Protein AF-A0A7J0D773-F1 (afdb_monomer_lite)

Radius of gyration: 12.06 Å; chains: 1; bounding box: 28×18×34 Å

Foldseek 3Di:
DAFPVRHDQFDWDFADWDDDPNATDIDTDTPRRPPDTQKDWDQDPPQGIDIDGSCCVVVVVDDDGSD

Secondary structure (DSSP, 8-state):
-B-TTSSB----EEEEEEEETTEEEEEEE-----TT-SEEEEEETTTEEEEEEHHHHHHT-------

Organism: Streptomyces microflavus (NCBI:txid1919)

Sequence (67 aa):
MYNGAGEIAATGNLGTATYAAGICLFDVSIGDVPKGEKFYQVEVSRRGKIQLTAKEAESGDFSATLG

pLDDT: mean 71.1, std 4.38, range [56.56, 79.19]

Structure (mmCIF, N/CA/C/O backbone):
data_AF-A0A7J0D773-F1
#
_entry.id   AF-A0A7J0D773-F1
#
loop_
_atom_site.group_PDB
_atom_site.id
_atom_site.type_symbol
_atom_site.label_atom_id
_atom_site.label_alt_id
_atom_site.label_comp_id
_atom_site.label_asym_id
_atom_site.label_entity_id
_atom_site.label_seq_id
_atom_site.pdbx_PDB_ins_code
_atom_site.Cartn_x
_atom_site.Cartn_y
_atom_site.Cartn_z
_atom_site.occupancy
_atom_site.B_iso_or_equiv
_atom_site.auth_seq_id
_atom_site.auth_comp_id
_atom_site.auth_asym_id
_atom_site.auth_atom_id
_atom_site.pdbx_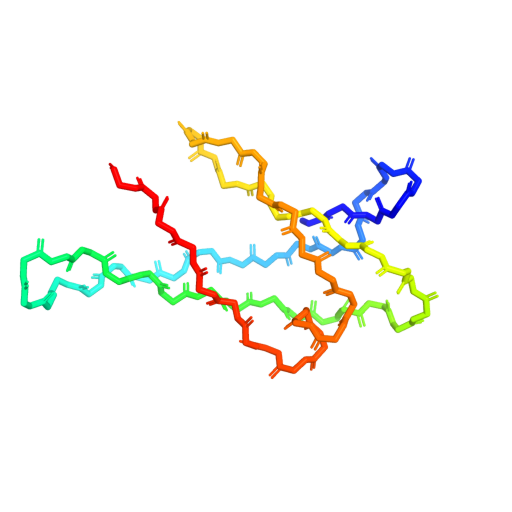PDB_model_num
ATOM 1 N N . MET A 1 1 ? 1.350 -6.290 5.725 1.00 71.38 1 MET A N 1
ATOM 2 C CA . MET A 1 1 ? 0.412 -5.168 5.912 1.00 71.38 1 MET A CA 1
ATOM 3 C C . MET A 1 1 ? -0.142 -5.225 7.325 1.00 71.38 1 MET A C 1
ATOM 5 O O . MET A 1 1 ? -0.281 -6.317 7.862 1.00 71.38 1 MET A O 1
ATOM 9 N N . TYR A 1 2 ? -0.431 -4.079 7.917 1.00 75.88 2 TYR A N 1
ATOM 10 C CA . TYR A 1 2 ? -0.855 -3.927 9.299 1.00 75.88 2 TYR A CA 1
ATOM 11 C C . TYR A 1 2 ? -2.267 -3.352 9.367 1.00 75.88 2 TYR A C 1
ATOM 13 O O . TYR A 1 2 ? -2.641 -2.581 8.484 1.00 75.88 2 TYR A O 1
ATOM 21 N N . ASN A 1 3 ? -3.031 -3.732 10.386 1.00 75.00 3 ASN A N 1
ATOM 22 C CA . ASN A 1 3 ? -4.341 -3.169 10.706 1.00 75.00 3 ASN A CA 1
ATOM 23 C C . ASN A 1 3 ? -4.181 -1.887 11.559 1.00 75.00 3 ASN A C 1
ATOM 25 O O . ASN A 1 3 ? -3.070 -1.518 11.952 1.00 75.00 3 ASN A O 1
ATOM 29 N N . GLY A 1 4 ? -5.279 -1.198 11.862 1.00 69.19 4 GLY A N 1
ATOM 30 C CA . GLY A 1 4 ? -5.308 -0.006 12.714 1.00 69.19 4 GLY A CA 1
ATOM 31 C C . GLY A 1 4 ? -4.904 -0.264 14.171 1.00 69.19 4 GLY A C 1
ATOM 32 O O . GLY A 1 4 ? -4.562 0.684 14.876 1.00 69.19 4 GLY A O 1
ATOM 33 N N . ALA A 1 5 ? -4.884 -1.526 14.611 1.00 75.00 5 ALA A N 1
ATOM 34 C CA . ALA A 1 5 ? -4.328 -1.950 15.897 1.00 75.00 5 ALA A CA 1
ATOM 35 C C . ALA A 1 5 ? -2.799 -2.180 15.857 1.00 75.00 5 ALA A C 1
ATOM 37 O O . ALA A 1 5 ? -2.181 -2.391 16.900 1.00 75.00 5 ALA A O 1
ATOM 38 N N . GLY A 1 6 ? -2.169 -2.102 14.678 1.00 68.88 6 GLY A N 1
ATOM 39 C CA . GLY A 1 6 ? -0.737 -2.348 14.486 1.00 68.88 6 GLY A CA 1
ATOM 40 C C . GLY A 1 6 ? -0.355 -3.828 14.368 1.00 68.88 6 GLY A C 1
ATOM 41 O O . GLY A 1 6 ? 0.832 -4.154 14.363 1.00 68.88 6 GLY A O 1
ATOM 42 N N . GLU A 1 7 ? -1.328 -4.725 14.248 1.00 76.31 7 GLU A N 1
ATOM 43 C CA . GLU A 1 7 ? -1.136 -6.161 14.036 1.00 76.31 7 GLU A CA 1
ATOM 44 C C . GLU A 1 7 ? -1.043 -6.485 12.545 1.00 76.31 7 GLU A C 1
ATOM 46 O O . GLU A 1 7 ? -1.548 -5.739 11.707 1.00 76.31 7 GLU A O 1
ATOM 51 N N . ILE A 1 8 ? -0.411 -7.606 12.186 1.00 74.25 8 ILE A N 1
ATOM 52 C CA . ILE A 1 8 ? -0.303 -8.031 10.785 1.00 74.25 8 ILE A CA 1
ATOM 53 C C . ILE A 1 8 ? -1.689 -8.465 10.294 1.00 74.25 8 ILE A C 1
ATOM 55 O O . ILE A 1 8 ? -2.173 -9.532 10.656 1.00 74.25 8 ILE A O 1
ATOM 59 N N . ALA A 1 9 ? -2.308 -7.639 9.451 1.00 74.56 9 ALA A N 1
ATOM 60 C CA . ALA A 1 9 ? -3.624 -7.913 8.879 1.00 74.56 9 ALA A CA 1
ATOM 61 C C . ALA A 1 9 ? -3.556 -8.957 7.755 1.00 74.56 9 ALA A C 1
ATOM 63 O O . ALA A 1 9 ? -4.455 -9.772 7.614 1.00 74.56 9 ALA A O 1
ATOM 64 N N . ALA A 1 10 ? -2.494 -8.902 6.947 1.00 70.75 10 ALA A N 1
ATOM 65 C CA . ALA A 1 10 ? -2.130 -9.908 5.953 1.00 70.75 10 ALA A CA 1
ATOM 66 C C . ALA A 1 10 ? -0.719 -9.642 5.428 1.00 70.75 10 ALA A C 1
ATOM 68 O O . ALA A 1 10 ? -0.092 -8.603 5.670 1.00 70.75 10 ALA A O 1
ATOM 69 N N . THR A 1 11 ? -0.223 -10.584 4.648 1.00 70.56 11 THR A N 1
ATOM 70 C CA . THR A 1 11 ? 1.094 -10.522 4.028 1.00 70.56 11 THR A CA 1
ATOM 71 C C . THR A 1 11 ? 0.918 -10.792 2.549 1.00 70.56 11 THR A C 1
ATOM 73 O O . THR A 1 11 ? 0.330 -11.797 2.168 1.00 70.56 11 THR A O 1
ATOM 76 N N . GLY A 1 12 ? 1.406 -9.872 1.726 1.00 71.12 12 GLY A N 1
ATOM 77 C CA . GLY A 1 12 ? 1.477 -10.052 0.285 1.00 71.12 12 GLY A CA 1
ATOM 78 C C . GLY A 1 12 ? 2.923 -10.134 -0.161 1.00 71.12 12 GLY A C 1
ATOM 79 O O . GLY A 1 12 ? 3.846 -9.891 0.622 1.00 71.12 12 GLY A O 1
ATOM 80 N N . ASN A 1 13 ? 3.105 -10.459 -1.431 1.00 69.06 13 ASN A N 1
ATOM 81 C CA . ASN A 1 13 ? 4.421 -10.488 -2.042 1.00 69.06 13 ASN A CA 1
ATOM 82 C C . ASN A 1 13 ? 4.602 -9.241 -2.902 1.00 69.06 13 ASN A C 1
ATOM 84 O O . ASN A 1 13 ? 3.695 -8.839 -3.633 1.00 69.06 13 ASN A O 1
ATOM 88 N N . LEU A 1 14 ? 5.790 -8.646 -2.809 1.00 72.19 14 LEU A N 1
ATOM 89 C CA . LEU A 1 14 ? 6.240 -7.675 -3.793 1.00 72.19 14 LEU A CA 1
ATOM 90 C C . LEU A 1 14 ? 6.722 -8.471 -5.010 1.00 72.19 14 LEU A C 1
ATOM 92 O O . LEU A 1 14 ? 7.657 -9.267 -4.904 1.00 72.19 14 LEU A O 1
ATOM 96 N N . GLY A 1 15 ? 6.033 -8.308 -6.130 1.00 69.56 15 GLY A N 1
ATOM 97 C CA . GLY A 1 15 ? 6.337 -8.961 -7.389 1.00 69.56 15 GLY A CA 1
ATOM 98 C C . GLY A 1 15 ? 7.568 -8.377 -8.078 1.00 69.56 15 GLY A C 1
ATOM 99 O O . GLY A 1 15 ? 8.362 -7.618 -7.515 1.00 69.56 15 GLY A O 1
ATOM 100 N N . THR A 1 16 ? 7.743 -8.763 -9.336 1.00 72.25 1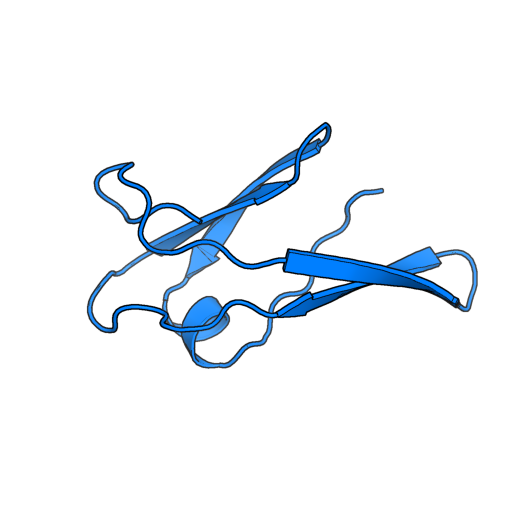6 THR A N 1
ATOM 101 C CA . THR A 1 16 ? 8.872 -8.321 -10.155 1.00 72.25 16 THR A CA 1
ATOM 102 C C . THR A 1 16 ? 8.771 -6.825 -10.459 1.00 72.25 16 THR A C 1
ATOM 104 O O . THR A 1 16 ? 7.689 -6.300 -10.721 1.00 72.25 16 THR A O 1
ATOM 107 N N . ALA A 1 17 ? 9.912 -6.135 -10.448 1.00 73.50 17 ALA A N 1
ATOM 108 C CA . ALA A 1 17 ? 9.984 -4.740 -10.857 1.00 73.50 17 ALA A CA 1
ATOM 109 C C . ALA A 1 17 ? 9.958 -4.639 -12.388 1.00 73.50 17 ALA A C 1
ATOM 111 O O . ALA A 1 17 ? 10.785 -5.251 -13.063 1.00 73.50 17 ALA A O 1
ATOM 112 N N . THR A 1 18 ? 9.060 -3.828 -12.933 1.00 78.94 18 THR A N 1
ATOM 113 C CA . THR A 1 18 ? 9.059 -3.414 -14.334 1.00 78.94 18 THR A CA 1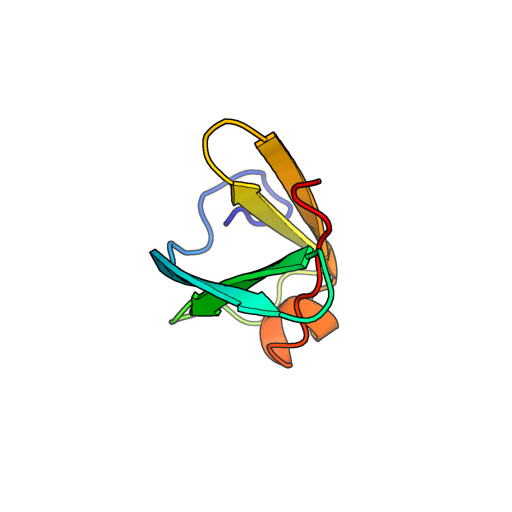
ATOM 114 C C . THR A 1 18 ? 9.580 -1.988 -14.426 1.00 78.94 18 THR A C 1
ATOM 116 O O . THR A 1 18 ? 9.013 -1.068 -13.842 1.00 78.94 18 THR A O 1
ATOM 119 N N . TYR A 1 19 ? 10.666 -1.783 -15.166 1.00 76.75 19 TYR A N 1
ATOM 120 C CA . TYR A 1 19 ? 11.161 -0.441 -15.451 1.00 76.75 19 TYR A CA 1
ATOM 121 C C . TYR A 1 19 ? 10.398 0.147 -16.639 1.00 76.75 19 TYR A C 1
ATOM 123 O O . TYR A 1 19 ? 10.456 -0.395 -17.744 1.00 76.75 19 TYR A O 1
ATOM 131 N N . ALA A 1 20 ? 9.690 1.251 -16.424 1.00 79.19 20 ALA A N 1
ATOM 132 C CA . ALA A 1 20 ? 8.934 1.940 -17.462 1.00 79.19 20 ALA A CA 1
ATOM 133 C C . ALA A 1 20 ? 9.096 3.454 -17.309 1.00 79.19 20 ALA A C 1
ATOM 135 O O . ALA A 1 20 ? 8.983 3.980 -16.210 1.00 79.19 20 ALA A O 1
ATOM 136 N N . ALA A 1 21 ? 9.355 4.163 -18.411 1.00 77.69 21 ALA A N 1
ATOM 137 C CA . ALA A 1 21 ? 9.377 5.632 -18.452 1.00 77.69 21 ALA A CA 1
ATOM 138 C C . ALA A 1 21 ? 10.237 6.322 -17.362 1.00 77.69 21 ALA A C 1
ATOM 140 O O . ALA A 1 21 ? 9.898 7.405 -16.894 1.00 77.69 21 ALA A O 1
ATOM 141 N N . GLY A 1 22 ? 11.354 5.711 -16.949 1.00 77.50 22 GLY A N 1
ATOM 142 C CA . GLY A 1 22 ? 12.239 6.288 -15.930 1.00 77.50 22 GLY A CA 1
ATOM 143 C C . GLY A 1 22 ? 11.900 5.915 -14.484 1.00 77.50 22 GLY A C 1
ATOM 144 O O . GLY A 1 22 ? 12.638 6.304 -13.581 1.00 77.50 22 GLY A O 1
ATOM 145 N N . ILE A 1 23 ? 10.829 5.151 -14.253 1.00 76.44 23 ILE A N 1
ATOM 146 C CA . ILE A 1 23 ? 10.389 4.704 -12.927 1.00 76.44 23 ILE A CA 1
ATOM 147 C C . ILE A 1 23 ? 10.380 3.172 -12.826 1.00 76.44 23 ILE A C 1
ATOM 149 O O . ILE A 1 23 ? 10.120 2.465 -13.800 1.00 76.44 23 ILE A O 1
ATOM 153 N N . CYS A 1 24 ? 10.664 2.649 -11.631 1.00 73.75 24 CYS A N 1
ATOM 154 C CA . CYS A 1 24 ? 10.465 1.235 -11.313 1.00 73.75 24 CYS A CA 1
ATOM 155 C C . CYS A 1 24 ? 9.047 1.031 -10.775 1.00 73.75 24 CYS A C 1
ATOM 157 O O . CYS A 1 24 ? 8.713 1.519 -9.696 1.00 73.75 24 CYS A O 1
ATOM 159 N N . LEU A 1 25 ? 8.237 0.288 -11.518 1.00 76.19 25 LEU A N 1
ATOM 160 C CA . LEU A 1 25 ? 6.910 -0.161 -11.121 1.00 76.19 25 LEU A CA 1
ATOM 161 C C . LEU A 1 25 ? 7.044 -1.541 -10.486 1.00 76.19 25 LEU A C 1
ATOM 163 O O . LEU A 1 25 ? 7.608 -2.440 -11.097 1.00 76.19 25 LEU A O 1
ATOM 167 N N . PHE A 1 26 ? 6.535 -1.726 -9.278 1.00 75.19 26 PHE A N 1
ATOM 168 C CA . PHE A 1 26 ? 6.504 -3.035 -8.632 1.00 75.19 26 PHE A CA 1
ATOM 169 C C . PHE A 1 26 ? 5.059 -3.496 -8.563 1.00 75.19 26 PHE A C 1
ATOM 171 O O . PHE A 1 26 ? 4.210 -2.750 -8.077 1.00 75.19 26 PHE A O 1
ATOM 178 N N . ASP A 1 27 ? 4.791 -4.711 -9.035 1.00 73.12 27 ASP A N 1
ATOM 179 C CA . ASP A 1 27 ? 3.491 -5.331 -8.798 1.00 73.12 27 ASP A CA 1
ATOM 180 C C . ASP A 1 27 ? 3.378 -5.693 -7.316 1.00 73.12 27 ASP A C 1
ATOM 182 O O . ASP A 1 27 ? 4.307 -6.258 -6.733 1.00 73.12 27 ASP A O 1
ATOM 186 N N . VAL A 1 28 ? 2.265 -5.333 -6.686 1.00 72.75 28 VAL A N 1
ATOM 187 C CA . VAL A 1 28 ? 2.001 -5.677 -5.290 1.00 72.75 28 VAL A CA 1
ATOM 188 C C . VAL A 1 28 ? 0.672 -6.391 -5.239 1.00 72.75 28 VAL A C 1
ATOM 190 O O . VAL A 1 28 ? -0.376 -5.795 -5.460 1.00 72.75 28 VAL A O 1
ATOM 193 N N . SER A 1 29 ? 0.729 -7.671 -4.895 1.00 72.25 29 SER A N 1
ATOM 194 C CA . SER A 1 29 ? -0.453 -8.504 -4.743 1.00 72.25 29 SER A CA 1
ATOM 195 C C . SER A 1 29 ? -0.572 -8.929 -3.285 1.00 72.25 29 SER A C 1
ATOM 197 O O . SER A 1 29 ? 0.282 -9.652 -2.758 1.00 72.25 29 SER A O 1
ATOM 199 N N . ILE A 1 30 ? -1.630 -8.462 -2.621 1.00 71.31 30 ILE A N 1
ATOM 200 C CA . ILE A 1 30 ? -1.957 -8.852 -1.249 1.00 71.31 30 ILE A CA 1
ATOM 201 C C . ILE A 1 30 ? -3.300 -9.577 -1.253 1.00 71.31 30 ILE A C 1
ATOM 203 O O . ILE A 1 30 ? -4.343 -8.971 -1.481 1.00 71.31 30 ILE A O 1
ATOM 207 N N . GLY A 1 31 ? -3.255 -10.890 -1.033 1.00 69.06 31 GLY A N 1
ATOM 208 C CA . GLY A 1 31 ? -4.451 -11.702 -0.822 1.00 69.06 31 GLY A CA 1
ATOM 209 C C . GLY A 1 31 ? -5.009 -11.529 0.592 1.00 69.06 31 GLY A C 1
ATOM 210 O O . GLY A 1 31 ? -4.294 -11.081 1.489 1.00 69.06 31 GLY A O 1
ATOM 211 N N . ASP A 1 32 ? -6.274 -11.912 0.778 1.00 69.38 32 ASP A N 1
ATOM 212 C CA . ASP A 1 32 ? -6.928 -11.994 2.092 1.00 69.38 32 ASP A CA 1
ATOM 213 C C . ASP A 1 32 ? -6.895 -10.691 2.908 1.00 69.38 32 ASP A C 1
ATOM 215 O O . ASP A 1 32 ? -6.574 -10.685 4.093 1.00 69.38 32 ASP A O 1
ATOM 219 N N . VAL A 1 33 ? -7.252 -9.558 2.292 1.00 70.31 33 VAL A N 1
ATOM 220 C CA . VAL A 1 33 ? -7.449 -8.302 3.034 1.00 70.31 33 VAL A CA 1
ATOM 221 C C . VAL A 1 33 ? -8.710 -8.418 3.902 1.00 70.31 33 VAL A C 1
ATOM 223 O O . VAL A 1 33 ? -9.817 -8.472 3.354 1.00 70.31 33 VAL A O 1
ATOM 226 N N . PRO A 1 34 ? -8.587 -8.472 5.248 1.00 67.88 34 PRO A N 1
ATOM 227 C CA . PRO A 1 34 ? -9.741 -8.649 6.116 1.00 67.88 34 PRO A CA 1
ATOM 228 C C . PRO A 1 34 ? -10.577 -7.375 6.098 1.00 67.88 34 PRO A C 1
ATOM 230 O O . PRO A 1 34 ? -10.102 -6.327 6.524 1.00 67.88 34 PRO A O 1
ATOM 233 N N . LYS A 1 35 ? -11.814 -7.454 5.604 1.00 67.38 35 LYS A N 1
ATOM 234 C CA . LYS A 1 35 ? -12.721 -6.303 5.499 1.00 67.38 35 LYS A CA 1
ATOM 235 C C . LYS A 1 35 ? -13.196 -5.854 6.880 1.00 67.38 35 LYS A C 1
ATOM 237 O O . LYS A 1 35 ? -13.559 -6.690 7.705 1.00 67.38 35 LYS A O 1
ATOM 242 N N . GLY A 1 36 ? -13.249 -4.542 7.107 1.00 66.69 36 GLY A N 1
ATOM 243 C CA . GLY A 1 36 ? -13.801 -3.951 8.335 1.00 66.69 36 GLY A CA 1
ATOM 244 C C . GLY A 1 36 ? -12.845 -3.054 9.118 1.00 66.69 36 GLY A C 1
ATOM 245 O O . GLY A 1 36 ? -13.288 -2.371 10.040 1.00 66.69 36 GLY A O 1
ATOM 246 N N . GLU A 1 37 ? -11.571 -2.991 8.736 1.00 70.38 37 GLU A N 1
ATOM 247 C CA . GLU A 1 37 ? -10.641 -2.014 9.302 1.00 70.38 37 GLU A CA 1
ATOM 248 C C . GLU A 1 37 ? -10.776 -0.662 8.608 1.00 70.38 37 GLU A C 1
ATOM 250 O O . GLU A 1 37 ? -11.156 -0.585 7.446 1.00 70.38 37 GLU A O 1
ATOM 255 N N . LYS A 1 38 ? -10.485 0.431 9.323 1.00 67.12 38 LYS A N 1
ATOM 256 C CA . LYS A 1 38 ? -10.582 1.796 8.764 1.00 67.12 38 LYS A CA 1
ATOM 257 C C . LYS A 1 38 ? -9.344 2.189 7.959 1.00 67.12 38 LYS A C 1
ATOM 259 O O . LYS A 1 38 ? -9.436 2.979 7.017 1.00 67.12 38 LYS A O 1
ATOM 264 N N . PHE A 1 39 ? -8.194 1.649 8.345 1.00 70.06 39 PHE A N 1
ATOM 265 C CA . PHE A 1 39 ? -6.895 1.976 7.779 1.00 70.06 39 PHE A CA 1
ATOM 266 C C . PHE A 1 39 ? -6.007 0.739 7.796 1.00 70.06 39 PHE A C 1
ATOM 268 O O . PHE A 1 39 ? -6.097 -0.085 8.705 1.00 70.06 39 PHE A O 1
ATOM 275 N N . TYR A 1 40 ? -5.114 0.662 6.818 1.00 75.56 40 TYR A N 1
ATOM 276 C CA . TYR A 1 40 ? -4.082 -0.356 6.734 1.00 75.56 40 TYR A CA 1
ATOM 277 C C . TYR A 1 40 ? -2.716 0.302 6.555 1.00 75.56 40 TYR A C 1
ATOM 279 O O . TYR A 1 40 ? -2.600 1.422 6.064 1.00 75.56 40 TYR A O 1
ATOM 287 N N . GLN A 1 41 ? -1.651 -0.394 6.931 1.00 74.19 41 GLN A N 1
ATOM 288 C CA . GLN A 1 41 ? -0.281 0.030 6.650 1.00 74.19 41 GLN A CA 1
ATOM 289 C C . GLN A 1 41 ? 0.465 -1.050 5.877 1.00 74.19 41 GLN A C 1
ATOM 291 O O . GLN A 1 41 ? 0.605 -2.177 6.338 1.00 74.19 41 GLN A O 1
ATOM 296 N N . VAL A 1 42 ? 1.003 -0.726 4.711 1.00 75.25 42 VAL A N 1
ATOM 297 C CA . VAL A 1 42 ? 1.880 -1.617 3.950 1.00 75.25 42 VAL A CA 1
ATOM 298 C C . VAL A 1 42 ? 3.320 -1.262 4.277 1.00 75.25 42 VAL A C 1
ATOM 300 O O . VAL A 1 42 ? 3.770 -0.153 4.014 1.00 75.25 42 VAL A O 1
ATOM 303 N N . GLU A 1 43 ? 4.055 -2.197 4.870 1.00 71.25 43 GLU A N 1
ATOM 304 C CA . GLU A 1 43 ? 5.497 -2.053 5.040 1.00 71.25 43 GLU A CA 1
ATOM 305 C C . GLU A 1 43 ? 6.213 -2.684 3.855 1.00 71.25 43 GLU A C 1
ATOM 307 O O . GLU A 1 43 ? 5.992 -3.853 3.540 1.00 71.25 43 GLU A O 1
ATOM 312 N N . VAL A 1 44 ? 7.080 -1.905 3.215 1.00 72.00 44 VAL A N 1
ATOM 313 C CA . VAL A 1 44 ? 7.974 -2.390 2.169 1.00 72.00 44 VAL A CA 1
ATOM 314 C C . VAL A 1 44 ? 9.374 -2.455 2.757 1.00 72.00 44 VAL A C 1
ATOM 316 O O . VAL A 1 44 ? 9.938 -1.435 3.176 1.00 72.00 44 VAL A O 1
ATOM 319 N N . SER A 1 45 ? 9.937 -3.664 2.806 1.00 61.09 45 SER A N 1
ATOM 320 C CA . SER A 1 45 ? 11.268 -3.897 3.362 1.00 61.09 45 SER A CA 1
ATOM 321 C C . SER A 1 45 ? 12.295 -2.966 2.703 1.00 61.09 45 SER A C 1
ATOM 323 O O . SER A 1 45 ? 12.386 -2.899 1.481 1.00 61.09 45 SER A O 1
ATOM 325 N N . ARG A 1 46 ? 13.071 -2.257 3.537 1.00 61.03 46 ARG A N 1
ATOM 326 C CA . ARG A 1 46 ? 14.058 -1.201 3.205 1.00 61.03 46 ARG A CA 1
ATOM 327 C C . ARG A 1 46 ? 13.535 0.206 2.881 1.00 61.03 46 ARG A C 1
ATOM 329 O O . ARG A 1 46 ? 14.360 1.114 2.858 1.00 61.03 46 ARG A O 1
ATOM 336 N N . ARG A 1 47 ? 12.231 0.429 2.680 1.00 65.81 47 ARG A N 1
ATOM 337 C CA . ARG A 1 47 ? 11.672 1.777 2.419 1.00 65.81 47 ARG A CA 1
ATOM 338 C C . ARG A 1 47 ? 10.914 2.347 3.619 1.00 65.81 47 ARG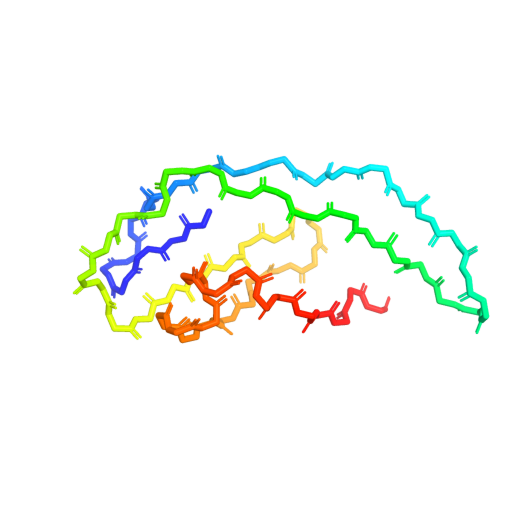 A C 1
ATOM 340 O O . ARG A 1 47 ? 11.032 3.534 3.902 1.00 65.81 47 ARG A O 1
ATOM 347 N N . GLY A 1 48 ? 10.159 1.506 4.327 1.00 65.75 48 GLY A N 1
ATOM 348 C CA . GLY A 1 48 ? 9.326 1.907 5.464 1.00 65.75 48 GLY A CA 1
ATOM 349 C C . GLY A 1 48 ? 7.847 1.568 5.273 1.00 65.75 48 GLY A C 1
ATOM 350 O O . GLY A 1 48 ? 7.487 0.755 4.420 1.00 65.75 48 GLY A O 1
ATOM 351 N N . LYS A 1 49 ? 6.993 2.179 6.102 1.00 69.19 49 LYS A N 1
ATOM 352 C CA . LYS A 1 49 ? 5.545 1.934 6.153 1.00 69.19 49 LYS A CA 1
ATOM 353 C C . LYS A 1 49 ? 4.787 3.002 5.371 1.00 69.19 49 LYS A C 1
ATOM 355 O O . LYS A 1 49 ? 4.966 4.190 5.616 1.00 69.19 49 LYS A O 1
ATOM 360 N N . ILE A 1 50 ? 3.908 2.572 4.480 1.00 75.06 50 ILE A N 1
ATOM 361 C CA . ILE A 1 50 ? 2.991 3.415 3.717 1.00 75.06 50 ILE A CA 1
ATOM 362 C C . ILE A 1 50 ? 1.591 3.163 4.259 1.00 75.06 50 ILE A C 1
ATOM 364 O O . ILE A 1 50 ? 1.161 2.017 4.374 1.00 75.06 50 ILE A O 1
ATOM 368 N N . GLN A 1 51 ? 0.896 4.227 4.644 1.00 74.00 51 GLN A N 1
ATOM 369 C CA . GLN A 1 51 ? -0.463 4.127 5.159 1.00 74.00 51 GLN A CA 1
ATOM 370 C C . GLN A 1 51 ? -1.467 4.194 4.010 1.00 74.00 51 GLN A C 1
ATOM 372 O O . GLN A 1 51 ? -1.314 4.996 3.096 1.00 74.00 51 GLN A O 1
ATOM 377 N N . LEU A 1 52 ? -2.487 3.349 4.089 1.00 73.19 52 LEU A N 1
ATOM 378 C CA . LEU A 1 52 ? -3.565 3.215 3.125 1.00 73.19 52 LEU A CA 1
ATOM 379 C C . LEU A 1 52 ? -4.903 3.268 3.837 1.00 73.19 52 LEU A C 1
ATOM 381 O O . LEU A 1 52 ? -5.052 2.807 4.974 1.00 73.19 52 LEU A O 1
ATOM 385 N N . THR A 1 53 ? -5.899 3.818 3.163 1.00 76.19 53 THR A N 1
ATOM 386 C CA . THR A 1 53 ? -7.279 3.695 3.617 1.00 76.19 53 THR A CA 1
ATOM 387 C C . THR A 1 53 ? -7.821 2.310 3.297 1.00 76.19 53 THR A C 1
ATOM 389 O O . THR A 1 53 ? -7.313 1.599 2.427 1.00 76.19 53 THR A O 1
ATOM 392 N N . ALA A 1 54 ? -8.890 1.925 3.991 1.00 70.00 54 ALA A N 1
ATOM 393 C CA . ALA A 1 54 ? -9.540 0.650 3.729 1.00 70.00 54 ALA A CA 1
ATOM 394 C C . ALA A 1 54 ? -10.003 0.497 2.286 1.00 70.00 54 ALA A C 1
ATOM 396 O O . ALA A 1 54 ? -9.772 -0.526 1.655 1.00 70.00 54 ALA A O 1
ATOM 397 N N . LYS A 1 55 ? -10.545 1.581 1.733 1.00 69.81 55 LYS A N 1
ATOM 398 C CA . LYS A 1 55 ? -11.009 1.628 0.354 1.00 69.81 55 LYS A CA 1
ATOM 399 C C . LYS A 1 55 ? -9.885 1.359 -0.651 1.00 69.81 55 LYS A C 1
ATOM 401 O O . LYS A 1 55 ? -10.116 0.638 -1.609 1.00 69.81 55 LYS A O 1
ATOM 406 N N . GLU A 1 56 ? -8.693 1.912 -0.439 1.00 71.00 56 GLU A N 1
ATOM 407 C CA . GLU A 1 56 ? -7.535 1.687 -1.321 1.00 71.00 56 GLU A CA 1
ATOM 408 C C . GLU A 1 56 ? -7.034 0.241 -1.230 1.00 71.00 56 GLU A C 1
ATOM 410 O O . GLU A 1 56 ? -6.799 -0.399 -2.253 1.00 71.00 56 GLU A O 1
ATOM 415 N N . ALA A 1 57 ? -6.955 -0.310 -0.014 1.00 71.62 57 ALA A N 1
ATOM 416 C CA . ALA A 1 57 ? -6.550 -1.698 0.201 1.00 71.62 57 ALA A CA 1
ATOM 417 C C . ALA A 1 57 ? -7.564 -2.708 -0.369 1.00 71.62 57 ALA A C 1
ATOM 419 O O . ALA A 1 57 ? -7.169 -3.718 -0.943 1.00 71.62 57 ALA A O 1
ATOM 420 N N . GLU A 1 58 ? -8.865 -2.433 -0.236 1.00 70.81 58 GLU A N 1
ATOM 421 C CA . GLU A 1 58 ? -9.943 -3.290 -0.743 1.00 70.81 58 GLU A CA 1
ATOM 422 C C . GLU A 1 58 ? -10.153 -3.166 -2.258 1.00 70.81 58 GLU A C 1
ATOM 424 O O . GLU A 1 58 ? -10.547 -4.142 -2.895 1.00 70.81 58 GLU A O 1
ATOM 429 N N . SER A 1 59 ? -9.907 -1.986 -2.839 1.00 69.69 59 SER A N 1
ATOM 430 C CA . SER A 1 59 ? -9.988 -1.758 -4.291 1.00 69.69 59 SER A CA 1
ATOM 431 C C . SER A 1 59 ? -8.775 -2.335 -5.032 1.00 69.69 59 SER A C 1
ATOM 433 O O . SER A 1 59 ? -8.837 -2.559 -6.236 1.00 69.69 59 SER A O 1
ATOM 435 N N . GLY A 1 60 ? -7.668 -2.588 -4.321 1.00 64.56 60 GLY A N 1
ATOM 436 C CA . GLY A 1 60 ? -6.382 -2.930 -4.936 1.00 64.56 60 GLY A CA 1
ATOM 437 C C . GLY A 1 60 ? -5.689 -1.726 -5.586 1.00 64.56 60 GLY A C 1
ATOM 438 O O . GLY A 1 60 ? -4.640 -1.879 -6.207 1.00 64.56 60 GLY A O 1
ATOM 439 N N . ASP A 1 61 ? -6.242 -0.523 -5.416 1.00 65.25 61 ASP A N 1
ATOM 440 C CA . ASP A 1 61 ? -5.659 0.740 -5.859 1.00 65.25 61 ASP A CA 1
ATOM 441 C C . ASP A 1 61 ? -4.550 1.153 -4.888 1.00 65.25 61 ASP A C 1
ATOM 443 O O . ASP A 1 61 ? -4.706 2.035 -4.043 1.00 65.25 61 ASP A O 1
ATOM 447 N N . PHE A 1 62 ? -3.407 0.480 -4.994 1.00 70.94 62 PHE A N 1
ATOM 448 C CA . PHE A 1 62 ? -2.1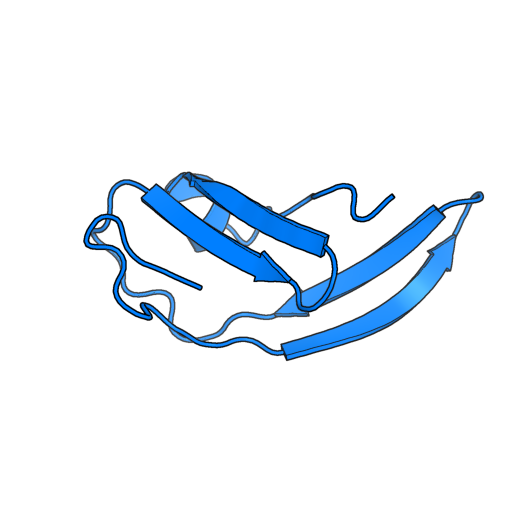92 0.850 -4.288 1.00 70.94 62 PHE A CA 1
ATOM 449 C C . PHE A 1 62 ? -1.170 1.413 -5.269 1.00 70.94 62 PHE A C 1
ATOM 451 O O . PHE A 1 62 ? -0.634 0.704 -6.116 1.00 70.94 62 PHE A O 1
ATOM 458 N N . SER A 1 63 ? -0.863 2.699 -5.135 1.00 65.31 63 SER A N 1
ATOM 459 C CA . SER A 1 63 ? 0.237 3.345 -5.848 1.00 65.31 63 SER A CA 1
ATOM 460 C C . SER A 1 63 ? 1.092 4.094 -4.844 1.00 65.31 63 SER A C 1
ATOM 462 O O . SER 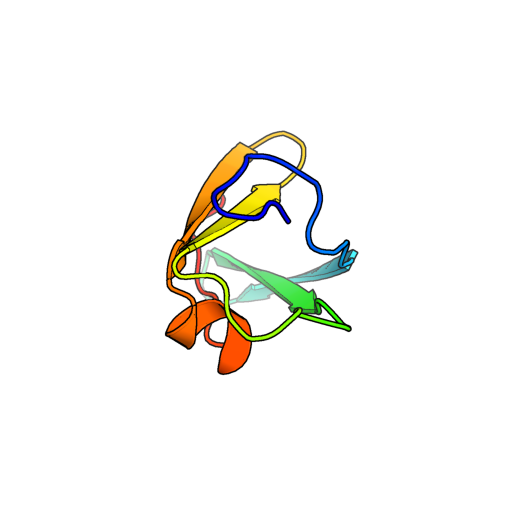A 1 63 ? 0.630 5.037 -4.206 1.00 65.31 63 SER A O 1
ATOM 464 N N . ALA A 1 64 ? 2.345 3.676 -4.691 1.00 68.38 64 ALA A N 1
ATOM 465 C CA . ALA A 1 64 ? 3.270 4.329 -3.783 1.00 68.38 64 ALA A CA 1
ATOM 466 C C . ALA A 1 64 ? 4.651 4.480 -4.404 1.00 68.38 64 ALA A C 1
ATOM 468 O O . ALA A 1 64 ? 5.184 3.573 -5.043 1.00 68.38 64 ALA A O 1
ATOM 469 N N . THR A 1 65 ? 5.256 5.638 -4.164 1.00 64.56 65 THR A N 1
ATOM 470 C CA . THR A 1 65 ? 6.602 5.931 -4.638 1.00 64.56 65 THR A CA 1
ATOM 471 C C . THR A 1 65 ? 7.616 5.338 -3.667 1.00 64.56 65 THR A C 1
ATOM 473 O O . THR A 1 65 ? 7.850 5.857 -2.575 1.00 64.56 65 THR A O 1
ATOM 476 N N . LEU A 1 66 ? 8.278 4.264 -4.090 1.00 66.75 66 LEU A N 1
ATOM 477 C CA . LEU A 1 66 ? 9.418 3.663 -3.387 1.00 66.75 66 LEU A CA 1
ATOM 478 C C . LEU A 1 66 ? 10.731 4.421 -3.642 1.00 66.75 66 LEU A C 1
ATOM 480 O O . LEU A 1 66 ? 11.792 3.860 -3.385 1.00 66.75 66 LEU A O 1
ATOM 484 N N . GLY A 1 67 ? 10.622 5.657 -4.152 1.00 56.56 67 GLY A N 1
ATOM 485 C CA . GLY A 1 67 ? 11.573 6.354 -5.032 1.00 56.56 67 GLY A CA 1
ATOM 486 C C . GLY A 1 67 ? 12.939 6.644 -4.489 1.00 56.56 67 GLY A C 1
ATOM 487 O O . GLY A 1 67 ? 13.792 5.745 -4.539 1.00 56.56 67 GLY A O 1
#